Protein AF-W4L555-F1 (afdb_monomer_lite)

Sequence (94 aa):
MKKDMRHIRRQQGFTLLDIMLVLIIFVLLATLSLPSYGDLLSRNRLNAATVQVMSDLMLARKRALSQQHSVRVIFDSPQSYRIWNGSLRRFLRI

InterPro domains:
  IPR045584 Pilin-like [SSF54523] (14-81)

Structure (mmCIF, N/CA/C/O backbone):
data_AF-W4L555-F1
#
_entry.id   AF-W4L555-F1
#
loop_
_atom_site.group_PDB
_atom_site.id
_atom_site.type_symbol
_atom_site.label_atom_id
_atom_site.label_alt_id
_atom_site.label_comp_id
_atom_site.label_asym_id
_atom_site.label_entity_id
_atom_site.label_seq_id
_atom_site.pdbx_PDB_ins_code
_atom_site.Cartn_x
_atom_site.Cartn_y
_atom_site.Cartn_z
_atom_site.occupancy
_atom_site.B_iso_or_equiv
_atom_site.auth_seq_id
_atom_site.auth_comp_id
_atom_site.auth_asym_id
_atom_site.auth_atom_id
_atom_site.pdbx_PDB_model_num
ATOM 1 N N . MET A 1 1 ? -6.994 16.718 66.960 1.00 50.69 1 MET A N 1
ATOM 2 C CA . MET A 1 1 ? -6.967 15.389 66.312 1.00 50.69 1 MET A CA 1
ATOM 3 C C . MET A 1 1 ? -7.711 15.480 64.975 1.00 50.69 1 MET A C 1
ATOM 5 O O . MET A 1 1 ? -8.930 15.386 64.960 1.00 50.69 1 MET A O 1
ATOM 9 N N . LYS A 1 2 ? -7.020 15.795 63.866 1.00 55.28 2 LYS A N 1
ATOM 10 C CA . LYS A 1 2 ? -7.638 15.891 62.528 1.00 55.28 2 LYS A CA 1
ATOM 11 C C . LYS A 1 2 ? -7.734 14.482 61.942 1.00 55.28 2 LYS A C 1
ATOM 13 O O . LYS A 1 2 ? -6.718 13.819 61.777 1.00 55.28 2 LYS A O 1
ATOM 18 N N . LYS A 1 3 ? -8.955 14.007 61.706 1.00 65.94 3 LYS A N 1
ATOM 19 C CA . LYS A 1 3 ? -9.226 12.692 61.122 1.00 65.94 3 LYS A CA 1
ATOM 20 C C . LYS A 1 3 ? -8.993 12.782 59.615 1.00 65.94 3 LYS A C 1
ATOM 22 O O . LYS A 1 3 ? -9.817 13.350 58.906 1.00 65.94 3 LYS A O 1
ATOM 27 N N . ASP A 1 4 ? -7.867 12.251 59.150 1.00 69.19 4 ASP A N 1
ATOM 28 C CA . ASP A 1 4 ? -7.562 12.142 57.723 1.00 69.19 4 ASP A CA 1
ATOM 29 C C . ASP A 1 4 ? -8.529 11.155 57.054 1.00 69.19 4 ASP A C 1
ATOM 31 O O . ASP A 1 4 ? -8.421 9.932 57.189 1.00 69.19 4 ASP A O 1
ATOM 35 N N . MET A 1 5 ? -9.515 11.696 56.339 1.00 71.75 5 MET A N 1
ATOM 36 C CA . MET A 1 5 ? -10.420 10.933 55.484 1.00 71.75 5 MET A CA 1
ATOM 37 C C . MET A 1 5 ? -9.733 10.675 54.145 1.00 71.75 5 MET A C 1
ATOM 39 O O . MET A 1 5 ? -9.868 11.430 53.185 1.00 71.75 5 MET A O 1
ATOM 43 N N . ARG A 1 6 ? -8.991 9.568 54.074 1.00 72.25 6 ARG A N 1
ATOM 44 C CA . ARG A 1 6 ? -8.500 9.031 52.802 1.00 72.25 6 ARG A CA 1
ATOM 45 C C . ARG A 1 6 ? -9.696 8.583 51.961 1.00 72.25 6 ARG A C 1
ATOM 47 O O . ARG A 1 6 ? -10.279 7.529 52.204 1.00 72.25 6 ARG A O 1
ATOM 54 N N . HIS A 1 7 ? -10.061 9.392 50.971 1.00 69.06 7 HIS A N 1
ATOM 55 C CA . HIS A 1 7 ? -11.010 9.005 49.934 1.00 69.06 7 HIS A CA 1
ATOM 56 C C . HIS A 1 7 ? -10.398 7.876 49.099 1.00 69.06 7 HIS A C 1
ATOM 58 O O . HIS A 1 7 ? -9.529 8.104 48.257 1.00 69.06 7 HIS A O 1
ATOM 64 N N . ILE A 1 8 ? -10.849 6.646 49.343 1.00 69.56 8 ILE A N 1
ATOM 65 C CA . ILE A 1 8 ? -10.544 5.499 48.490 1.00 69.56 8 ILE A CA 1
ATOM 66 C C . ILE A 1 8 ? -11.189 5.783 47.131 1.00 69.56 8 ILE A C 1
ATOM 68 O O . ILE A 1 8 ? -12.412 5.724 46.986 1.00 69.56 8 ILE A O 1
ATOM 72 N N . ARG A 1 9 ? -10.376 6.140 46.132 1.00 71.69 9 ARG A N 1
ATOM 73 C CA . ARG A 1 9 ? -10.840 6.224 44.746 1.00 71.69 9 ARG A CA 1
ATOM 74 C C . ARG A 1 9 ? -11.246 4.815 44.326 1.00 71.69 9 ARG A C 1
ATOM 76 O O . ARG A 1 9 ? -10.399 3.927 44.259 1.00 71.69 9 ARG A O 1
ATOM 83 N N . ARG A 1 10 ? -12.539 4.598 44.078 1.00 69.31 10 ARG A N 1
ATOM 84 C CA . ARG A 1 10 ? -13.025 3.346 43.490 1.00 69.31 10 ARG A CA 1
ATOM 85 C C . ARG A 1 10 ? -12.402 3.220 42.104 1.00 69.31 10 ARG A C 1
ATOM 87 O O . ARG A 1 10 ? -12.717 4.009 41.218 1.00 69.31 10 ARG A O 1
ATOM 94 N N . GLN A 1 11 ? -11.497 2.263 41.942 1.00 68.00 11 GLN A N 1
ATOM 95 C CA . GLN A 1 11 ? -11.019 1.858 40.628 1.00 68.00 11 GLN A CA 1
ATOM 96 C C . GLN A 1 11 ? -12.223 1.298 39.866 1.00 68.00 11 GLN A C 1
ATOM 98 O O . GLN A 1 11 ? -12.804 0.290 40.265 1.00 68.00 11 GLN A O 1
ATOM 103 N N . GLN A 1 12 ? -12.662 2.012 38.832 1.00 70.94 12 GLN A N 1
ATOM 104 C CA . GLN A 1 12 ? -13.709 1.544 37.932 1.00 70.94 12 GLN A CA 1
ATOM 105 C C . GLN A 1 12 ? -13.070 0.492 37.022 1.00 70.94 12 GLN A C 1
ATOM 107 O O . GLN A 1 12 ? -12.224 0.814 36.193 1.00 70.94 12 GLN A O 1
ATOM 112 N N . GLY A 1 13 ? -13.384 -0.777 37.283 1.00 70.62 13 GLY A N 1
ATOM 113 C CA . GLY A 1 13 ? -12.873 -1.912 36.523 1.00 70.62 13 GLY A CA 1
ATOM 114 C C . GLY A 1 13 ? -13.527 -2.030 35.149 1.00 70.62 13 GLY A C 1
ATOM 115 O O . GLY A 1 13 ? -14.675 -1.631 34.955 1.00 70.62 13 GLY A O 1
ATOM 116 N N . PHE A 1 14 ? -12.771 -2.608 34.218 1.00 74.94 14 PHE A N 1
ATOM 117 C CA . PHE A 1 14 ? -13.200 -2.944 32.864 1.00 74.94 14 PHE A CA 1
ATOM 118 C C . PHE A 1 14 ? -14.409 -3.889 32.916 1.00 74.94 14 PHE A C 1
ATOM 120 O O . PHE A 1 14 ? -14.397 -4.880 33.650 1.00 74.94 14 PHE A O 1
ATOM 127 N N . THR A 1 15 ? -15.469 -3.580 32.171 1.00 88.62 15 THR A N 1
ATOM 128 C CA . THR A 1 15 ? -16.681 -4.412 32.154 1.00 88.62 15 THR A CA 1
ATOM 129 C C . THR A 1 15 ? -16.606 -5.453 31.039 1.00 88.62 15 THR A C 1
ATOM 131 O O . THR A 1 15 ? -15.894 -5.276 30.052 1.00 88.62 15 THR A O 1
ATOM 134 N N . LEU A 1 16 ? -17.377 -6.537 31.159 1.00 91.25 16 LEU A N 1
ATOM 135 C CA . LEU A 1 16 ? -17.510 -7.532 30.086 1.00 91.25 16 LEU A CA 1
ATOM 136 C C . LEU A 1 16 ? -18.053 -6.891 28.799 1.00 91.25 16 LEU A C 1
ATOM 138 O O . LEU A 1 16 ? -17.619 -7.229 27.700 1.00 91.25 16 LEU A O 1
ATOM 142 N N . LEU A 1 17 ? -18.944 -5.908 28.951 1.00 93.06 17 LEU A N 1
ATOM 143 C CA . LEU A 1 17 ? -19.502 -5.131 27.849 1.00 93.06 17 LEU A CA 1
ATOM 144 C C . LEU A 1 17 ? -18.410 -4.361 27.096 1.00 93.06 17 LEU A C 1
ATOM 146 O O . LEU A 1 17 ? -18.433 -4.319 25.871 1.00 93.06 17 LEU A O 1
ATOM 150 N N . ASP A 1 18 ? -17.425 -3.829 27.814 1.00 92.94 18 ASP A N 1
ATOM 151 C CA . ASP A 1 18 ? -16.313 -3.080 27.230 1.00 92.94 18 ASP A CA 1
ATOM 152 C C . ASP A 1 18 ? -15.432 -3.991 26.348 1.00 92.94 18 ASP A C 1
ATOM 154 O O . ASP A 1 18 ? -15.084 -3.633 25.225 1.00 92.94 18 ASP A O 1
ATOM 158 N N . ILE A 1 19 ? -15.185 -5.240 26.773 1.00 94.88 19 ILE A N 1
ATOM 159 C CA . ILE A 1 19 ? -14.492 -6.243 25.937 1.00 94.88 19 ILE A CA 1
ATOM 160 C C . ILE A 1 19 ? -15.323 -6.593 24.696 1.00 94.88 19 ILE A C 1
ATOM 162 O O . ILE A 1 19 ? -14.779 -6.674 23.595 1.00 94.88 19 ILE A O 1
ATOM 166 N N . MET A 1 20 ? -16.638 -6.788 24.846 1.00 96.06 20 MET A N 1
ATOM 167 C CA . MET A 1 20 ? -17.515 -7.092 23.710 1.00 96.06 20 MET A CA 1
ATOM 168 C C . MET A 1 20 ? -17.533 -5.954 22.688 1.00 96.06 20 MET A C 1
ATOM 170 O O . MET A 1 20 ? -17.438 -6.207 21.489 1.00 96.06 20 MET A O 1
ATOM 174 N N . LEU A 1 21 ? -17.607 -4.705 23.151 1.00 95.25 21 LEU A N 1
ATOM 175 C CA . LEU A 1 21 ? -17.597 -3.527 22.290 1.00 95.25 21 LEU A CA 1
ATOM 176 C C . LEU A 1 21 ? -16.271 -3.403 21.531 1.00 95.25 21 LEU A C 1
ATOM 178 O O . LEU A 1 21 ? -16.278 -3.209 20.315 1.00 95.25 21 LEU A O 1
ATOM 182 N N . VAL A 1 22 ? -15.141 -3.578 22.224 1.00 96.12 22 VAL A N 1
ATOM 183 C CA . VAL A 1 22 ? -13.806 -3.561 21.607 1.00 96.12 22 VAL A CA 1
ATOM 184 C C . VAL A 1 22 ? -13.685 -4.640 20.533 1.00 96.12 22 VAL A C 1
ATOM 186 O O . VAL A 1 22 ? -13.201 -4.347 19.443 1.00 96.12 22 VAL A O 1
ATOM 189 N N . LEU A 1 23 ? -14.163 -5.861 20.792 1.00 96.44 23 LEU A N 1
ATOM 190 C CA . LEU A 1 23 ? -14.134 -6.949 19.810 1.00 96.44 23 LEU A CA 1
ATOM 191 C C . LEU A 1 23 ? -15.005 -6.655 18.585 1.00 96.44 23 LEU A C 1
ATOM 193 O O . LEU A 1 23 ? -14.576 -6.904 17.461 1.00 96.44 23 LEU A O 1
ATOM 197 N N . ILE A 1 24 ? -16.200 -6.095 18.781 1.00 97.25 24 ILE A N 1
ATOM 198 C CA . ILE A 1 24 ? -17.088 -5.711 17.676 1.00 97.25 24 ILE A CA 1
ATOM 199 C C . ILE A 1 24 ? -16.408 -4.663 16.790 1.00 97.25 24 ILE A C 1
ATOM 201 O O . ILE A 1 24 ? -16.340 -4.833 15.572 1.00 97.25 24 ILE A O 1
ATOM 205 N N . ILE A 1 25 ? -15.856 -3.607 17.393 1.00 96.56 25 ILE A N 1
ATOM 206 C CA . ILE A 1 25 ? -15.143 -2.555 16.658 1.00 96.56 25 ILE A CA 1
ATOM 207 C C . ILE A 1 25 ? -13.907 -3.139 15.965 1.00 96.56 25 ILE A C 1
ATOM 209 O O . ILE A 1 25 ? -13.660 -2.837 14.801 1.00 96.56 25 ILE A O 1
ATO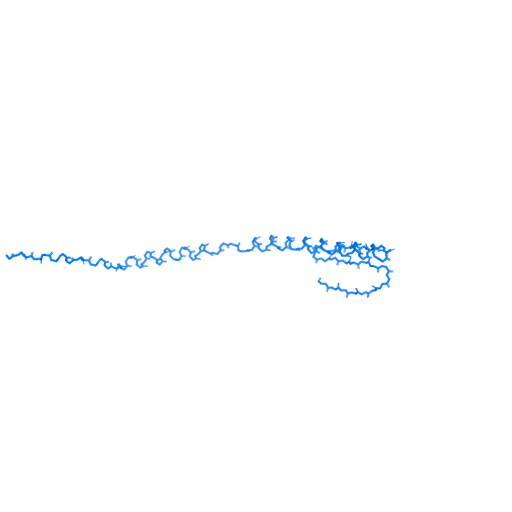M 213 N N . PHE A 1 26 ? -13.160 -4.014 16.639 1.00 95.88 26 PHE A N 1
ATOM 214 C CA . PHE A 1 26 ? -11.985 -4.667 16.072 1.00 95.88 26 PHE A CA 1
ATOM 215 C C . PHE A 1 26 ? -12.326 -5.482 14.821 1.00 95.88 26 PHE A C 1
ATOM 217 O O . PHE A 1 26 ? -11.653 -5.338 13.804 1.00 95.88 26 PHE A O 1
ATOM 224 N N . VAL A 1 27 ? -13.388 -6.292 14.858 1.00 96.06 27 VAL A N 1
ATOM 225 C CA . VAL A 1 27 ? -13.831 -7.090 13.702 1.00 96.06 27 VAL A CA 1
ATOM 226 C C . VAL A 1 27 ? -14.294 -6.193 12.552 1.00 96.06 27 VAL A C 1
ATOM 228 O O . VAL A 1 27 ? -13.948 -6.452 11.397 1.00 96.06 27 VAL A O 1
ATOM 231 N N . LEU A 1 28 ? -15.023 -5.113 12.848 1.00 94.94 28 LEU A N 1
ATOM 232 C CA . LEU A 1 28 ? -15.426 -4.128 11.840 1.00 94.94 28 LEU A CA 1
ATOM 233 C C . LEU A 1 28 ? -14.206 -3.498 11.158 1.00 94.94 28 LEU A C 1
ATOM 235 O O . LEU A 1 28 ? -14.127 -3.478 9.931 1.00 94.94 28 LEU A O 1
ATOM 239 N N . LEU A 1 29 ? -13.230 -3.041 11.944 1.00 93.56 29 LEU A N 1
ATOM 240 C CA . LEU A 1 29 ? -11.999 -2.450 11.422 1.00 93.56 29 LEU A CA 1
ATOM 241 C C . LEU A 1 29 ? -11.178 -3.468 10.626 1.00 93.56 29 LEU A C 1
ATOM 243 O O . LEU A 1 29 ? -10.761 -3.162 9.515 1.00 93.56 29 LEU A O 1
ATOM 247 N N . ALA A 1 30 ? -11.005 -4.689 11.136 1.00 91.56 30 ALA A N 1
ATOM 248 C CA . ALA A 1 30 ? -10.267 -5.751 10.455 1.00 91.56 30 ALA A CA 1
ATOM 249 C C . ALA A 1 30 ? -10.874 -6.095 9.085 1.00 91.56 30 ALA A C 1
ATOM 251 O O . ALA A 1 30 ? -10.141 -6.305 8.121 1.00 91.56 30 ALA A O 1
ATOM 252 N N . THR A 1 31 ? -12.206 -6.091 8.983 1.00 89.62 31 THR A N 1
ATOM 253 C CA . THR A 1 31 ? -12.923 -6.356 7.726 1.00 89.62 31 THR A CA 1
ATOM 254 C C . THR A 1 31 ? -12.721 -5.232 6.704 1.00 89.62 31 THR A C 1
ATOM 256 O O . THR A 1 31 ? -12.613 -5.489 5.507 1.00 89.62 31 THR A O 1
ATOM 259 N N . LEU A 1 32 ? -12.638 -3.981 7.165 1.00 86.62 32 LEU A N 1
ATOM 260 C CA . LEU A 1 32 ? -12.454 -2.804 6.310 1.00 86.62 32 LEU A CA 1
ATOM 261 C C . LEU A 1 32 ? -10.979 -2.511 5.986 1.00 86.62 32 LEU A C 1
ATOM 263 O O . LEU A 1 32 ? -10.696 -1.844 4.994 1.00 86.62 32 LEU A O 1
ATOM 267 N N . SER A 1 33 ? -10.036 -3.029 6.780 1.00 82.88 33 SER A N 1
ATOM 268 C CA . SER A 1 33 ? -8.584 -2.821 6.654 1.00 82.88 33 SER A CA 1
ATOM 269 C C . SER A 1 33 ? -7.914 -3.569 5.493 1.00 82.88 33 SER A C 1
ATOM 271 O O . SER A 1 33 ? -6.687 -3.588 5.406 1.00 82.88 33 SER A O 1
ATOM 273 N N . LEU A 1 34 ? -8.689 -4.102 4.547 1.00 76.75 34 LEU A N 1
ATOM 274 C CA . LEU A 1 34 ? -8.202 -4.650 3.279 1.00 76.75 34 LEU A CA 1
ATOM 275 C C . LEU A 1 34 ? -8.176 -3.644 2.098 1.00 76.75 34 LEU A C 1
ATOM 277 O O . LEU A 1 34 ? -8.255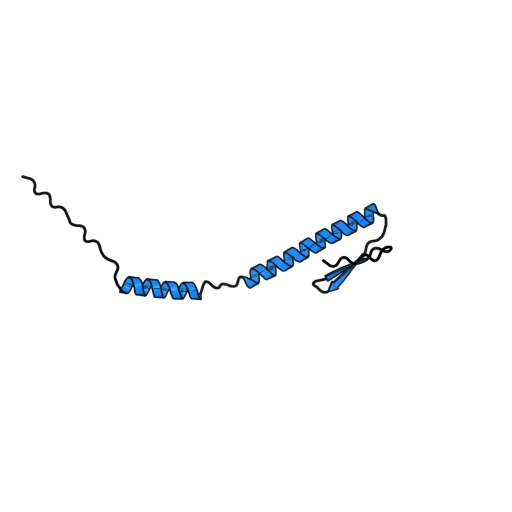 -4.109 0.955 1.00 76.75 34 LEU A O 1
ATOM 281 N N . PRO A 1 35 ? -8.119 -2.297 2.254 1.00 68.25 35 PRO A N 1
ATOM 282 C CA . PRO A 1 35 ? -8.280 -1.440 1.095 1.00 68.25 35 PRO A CA 1
ATOM 283 C C . PRO A 1 35 ? -7.145 -1.703 0.098 1.00 68.25 35 PRO A C 1
ATOM 285 O O . PRO A 1 35 ? -5.972 -1.848 0.443 1.00 68.25 35 PRO A O 1
ATOM 288 N N . SER A 1 36 ? -7.573 -1.836 -1.153 1.00 62.41 36 SER A N 1
ATOM 289 C CA . SER A 1 36 ? -6.854 -2.399 -2.291 1.00 62.41 36 SER A CA 1
ATOM 290 C C . SER A 1 36 ? -5.453 -1.809 -2.502 1.00 62.41 36 SER A C 1
ATOM 292 O O . SER A 1 36 ? -5.284 -0.737 -3.081 1.00 62.41 36 SER A O 1
ATOM 294 N N . TYR A 1 37 ? -4.419 -2.572 -2.141 1.00 60.69 37 TYR A N 1
ATOM 295 C CA . TYR A 1 37 ? -3.036 -2.323 -2.573 1.00 60.69 37 TYR A CA 1
ATOM 296 C C . TYR A 1 37 ? -2.832 -2.515 -4.095 1.00 60.69 37 TYR A C 1
ATOM 298 O O . TYR A 1 37 ? -1.772 -2.178 -4.629 1.00 60.69 37 TYR A O 1
ATOM 306 N N . GLY A 1 38 ? -3.828 -3.049 -4.816 1.00 64.06 38 GLY A N 1
ATOM 307 C CA . GLY A 1 38 ? -3.726 -3.393 -6.239 1.00 64.06 38 GLY A CA 1
ATOM 308 C C . GLY A 1 38 ? -3.607 -2.185 -7.173 1.00 64.06 38 GLY A C 1
ATOM 309 O O . GLY A 1 38 ? -2.836 -2.218 -8.140 1.00 64.06 38 GLY A O 1
ATOM 310 N N . ASP A 1 39 ? -4.299 -1.090 -6.857 1.00 63.41 39 ASP A N 1
ATOM 311 C CA . ASP A 1 39 ? -4.306 0.112 -7.701 1.00 63.41 39 ASP A CA 1
ATOM 312 C C . ASP A 1 39 ? -2.989 0.886 -7.613 1.00 63.41 39 ASP A C 1
ATOM 314 O O . ASP A 1 39 ? -2.495 1.415 -8.612 1.00 63.41 39 ASP A O 1
ATOM 318 N N . LEU A 1 40 ? -2.376 0.907 -6.429 1.00 61.84 40 LEU A N 1
ATOM 319 C CA . LEU A 1 40 ? -1.097 1.572 -6.195 1.00 61.84 40 LEU A CA 1
ATOM 320 C C . LEU A 1 40 ? 0.031 0.815 -6.905 1.00 61.84 40 LEU A C 1
ATOM 322 O O . LEU A 1 40 ? 0.885 1.427 -7.548 1.00 61.84 40 LEU A O 1
ATOM 326 N N . LEU A 1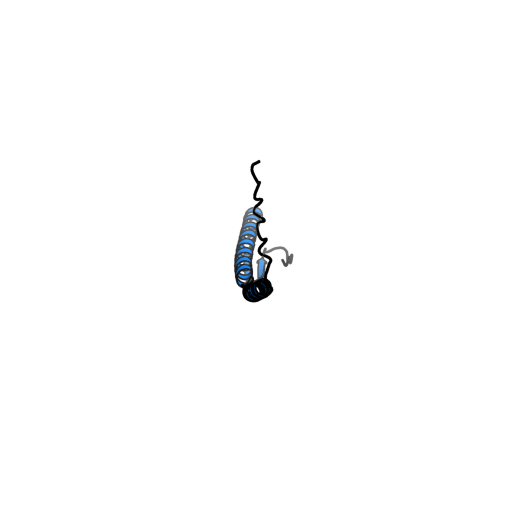 41 ? -0.005 -0.521 -6.869 1.00 67.12 41 LEU A N 1
ATOM 327 C CA . LEU A 1 41 ? 0.982 -1.357 -7.547 1.00 67.12 41 LEU A CA 1
ATOM 328 C C . LEU A 1 41 ? 0.886 -1.240 -9.076 1.00 67.12 41 LEU A C 1
ATOM 330 O O . LEU A 1 41 ? 1.910 -1.168 -9.757 1.00 67.12 41 LEU A O 1
ATOM 334 N N . SER A 1 42 ? -0.331 -1.165 -9.619 1.00 64.88 42 SER A N 1
ATOM 335 C CA . SER A 1 42 ? -0.567 -1.005 -11.060 1.00 64.88 42 SER A CA 1
ATOM 336 C C . SER A 1 42 ? -0.061 0.342 -11.584 1.00 64.88 42 SER A C 1
ATOM 338 O O . SER A 1 42 ? 0.623 0.394 -12.609 1.00 64.88 42 SER A O 1
ATOM 340 N N . ARG A 1 43 ? -0.306 1.429 -10.841 1.00 68.06 43 ARG A N 1
ATOM 341 C CA . ARG A 1 43 ? 0.213 2.768 -11.169 1.00 68.06 43 ARG A CA 1
ATOM 342 C C . ARG A 1 43 ? 1.741 2.828 -11.091 1.00 68.06 43 ARG A C 1
ATOM 344 O O . ARG A 1 43 ? 2.376 3.377 -11.990 1.00 68.06 43 ARG A O 1
ATOM 351 N N . ASN A 1 44 ? 2.342 2.205 -10.075 1.00 72.38 44 ASN A N 1
ATOM 352 C CA . ASN A 1 44 ? 3.800 2.134 -9.959 1.00 72.38 44 ASN A CA 1
ATOM 353 C C . ASN A 1 44 ? 4.449 1.357 -11.110 1.00 72.38 44 ASN A C 1
ATOM 355 O O . ASN A 1 44 ? 5.502 1.764 -11.596 1.00 72.38 44 ASN A O 1
ATOM 359 N N . ARG A 1 45 ? 3.824 0.271 -11.579 1.00 73.69 45 ARG A N 1
ATOM 360 C CA . ARG A 1 45 ? 4.332 -0.519 -12.711 1.00 73.69 45 ARG A CA 1
ATOM 361 C C . ARG A 1 45 ? 4.368 0.279 -14.014 1.00 73.69 45 ARG A C 1
ATOM 363 O O . ARG A 1 45 ? 5.359 0.199 -14.735 1.00 73.69 45 ARG A O 1
ATOM 370 N N . LEU A 1 46 ? 3.337 1.077 -14.295 1.00 74.19 46 LEU A N 1
ATOM 371 C CA . LEU A 1 46 ? 3.298 1.925 -15.492 1.00 74.19 46 LEU A CA 1
ATOM 372 C C . LEU A 1 46 ? 4.383 3.014 -15.466 1.00 74.19 46 LEU A C 1
ATOM 374 O O . LEU A 1 46 ? 5.083 3.230 -16.459 1.00 74.19 46 LEU A O 1
ATOM 378 N N . ASN A 1 47 ? 4.564 3.663 -14.314 1.00 80.75 47 ASN A N 1
ATOM 379 C CA . ASN A 1 47 ? 5.610 4.669 -14.137 1.00 80.75 47 ASN A CA 1
ATOM 380 C C . ASN A 1 47 ? 7.011 4.054 -14.272 1.00 80.75 47 ASN A C 1
ATOM 382 O O . ASN A 1 47 ? 7.859 4.610 -14.967 1.00 80.75 47 ASN A O 1
ATOM 386 N N . ALA A 1 48 ? 7.239 2.880 -13.676 1.00 79.00 48 ALA A N 1
ATOM 387 C CA . ALA A 1 48 ? 8.508 2.163 -13.786 1.00 79.00 48 ALA A CA 1
ATOM 388 C C . ALA A 1 48 ? 8.831 1.778 -15.240 1.00 79.00 48 ALA A C 1
ATOM 390 O O . ALA A 1 48 ? 9.943 2.028 -15.704 1.00 79.00 48 ALA A O 1
ATOM 391 N N . ALA A 1 49 ? 7.850 1.256 -15.985 1.00 78.75 49 ALA A N 1
ATOM 392 C CA . ALA A 1 49 ? 8.016 0.923 -17.400 1.00 78.75 49 ALA A CA 1
ATOM 393 C C . ALA A 1 49 ? 8.357 2.161 -18.251 1.00 78.75 49 ALA A C 1
ATOM 395 O O . ALA A 1 49 ? 9.229 2.103 -19.115 1.00 78.75 49 ALA A O 1
ATOM 396 N N . THR A 1 50 ? 7.725 3.304 -17.969 1.00 82.81 50 THR A N 1
ATOM 397 C CA . THR A 1 50 ? 8.001 4.570 -18.670 1.00 82.81 50 THR A CA 1
ATOM 398 C C . THR A 1 50 ? 9.437 5.046 -18.434 1.00 82.81 50 THR A C 1
ATOM 400 O O . THR A 1 50 ? 10.141 5.397 -19.383 1.00 82.81 50 THR A O 1
ATOM 403 N N . VAL A 1 51 ? 9.899 5.016 -17.179 1.00 85.88 51 VAL A N 1
ATOM 404 C CA . VAL A 1 51 ? 11.277 5.391 -16.821 1.00 85.88 51 VAL A CA 1
ATOM 405 C C . VAL A 1 51 ? 12.292 4.458 -17.486 1.00 85.88 51 VAL A C 1
ATOM 407 O O . VAL A 1 51 ? 13.290 4.935 -18.025 1.00 85.88 51 VAL A O 1
ATOM 410 N N . GLN A 1 52 ? 12.014 3.152 -17.513 1.00 82.38 52 GLN A N 1
ATOM 411 C CA . GLN A 1 52 ? 12.875 2.153 -18.150 1.00 82.38 52 GLN A CA 1
ATOM 412 C C . GLN A 1 52 ? 12.995 2.365 -19.668 1.00 82.38 52 GLN A C 1
ATOM 414 O O . GLN A 1 52 ? 14.090 2.330 -20.226 1.00 82.38 52 GLN A O 1
ATOM 419 N N . VAL A 1 53 ? 11.889 2.654 -20.357 1.00 84.69 53 VAL A N 1
ATOM 420 C CA . VAL A 1 53 ? 11.937 2.960 -21.796 1.00 84.69 53 VAL A CA 1
ATOM 421 C C . VAL A 1 53 ? 12.732 4.243 -22.058 1.00 84.69 53 VAL A C 1
ATOM 423 O O . VAL A 1 53 ? 13.538 4.299 -22.989 1.00 84.69 53 VAL A O 1
ATOM 426 N N . MET A 1 54 ? 12.558 5.271 -21.225 1.00 87.50 54 MET A N 1
ATOM 427 C CA . MET A 1 54 ? 13.296 6.529 -21.355 1.00 87.50 54 MET A CA 1
ATOM 428 C C . MET A 1 54 ? 14.807 6.336 -21.162 1.00 87.50 54 MET A C 1
ATOM 430 O O . MET A 1 54 ? 15.590 6.878 -21.951 1.00 87.50 54 MET A O 1
ATOM 434 N N . SER A 1 55 ? 15.236 5.542 -20.173 1.00 85.50 55 SER A N 1
ATOM 435 C CA . SER A 1 55 ? 16.660 5.238 -19.971 1.00 85.50 55 SER A CA 1
ATOM 436 C C . SER A 1 55 ? 17.264 4.500 -21.161 1.00 85.50 55 SER A C 1
ATOM 438 O O . SER A 1 55 ? 18.376 4.818 -21.591 1.00 85.50 55 SER A O 1
ATOM 440 N N . ASP A 1 56 ? 16.512 3.574 -21.747 1.00 82.56 56 ASP A N 1
ATOM 441 C CA . ASP A 1 56 ? 16.980 2.760 -22.863 1.00 82.56 56 ASP A CA 1
ATOM 442 C C . ASP A 1 56 ? 17.066 3.546 -24.165 1.00 82.56 56 ASP A C 1
ATOM 444 O O . ASP A 1 56 ? 18.033 3.395 -24.915 1.00 82.56 56 ASP A O 1
ATOM 448 N N . LEU A 1 57 ? 16.130 4.467 -24.398 1.00 84.56 57 LEU A N 1
ATOM 449 C CA . LEU A 1 57 ? 16.221 5.418 -25.503 1.00 84.56 57 LEU A CA 1
ATOM 450 C C . LEU A 1 57 ? 17.418 6.359 -25.343 1.00 84.56 57 LEU A C 1
ATOM 452 O O . LEU A 1 57 ? 18.135 6.610 -26.315 1.00 84.56 57 LEU A O 1
ATOM 456 N N . MET A 1 58 ? 17.691 6.852 -24.130 1.00 87.00 58 MET A N 1
ATOM 457 C CA . MET A 1 58 ? 18.886 7.663 -23.876 1.00 87.00 58 MET A CA 1
ATOM 458 C C . MET A 1 58 ? 20.174 6.873 -24.116 1.00 87.00 58 MET A C 1
ATOM 460 O O . MET A 1 58 ? 21.116 7.398 -24.715 1.00 87.00 58 MET A O 1
ATOM 464 N N . LEU A 1 59 ? 20.220 5.612 -23.688 1.00 83.62 59 LEU A N 1
ATOM 465 C CA . LEU A 1 59 ? 21.355 4.725 -23.920 1.00 83.62 59 LEU A CA 1
ATOM 466 C C . LEU A 1 59 ? 21.545 4.438 -25.415 1.00 83.62 59 LEU A C 1
ATOM 468 O O . LEU A 1 59 ? 22.665 4.535 -25.921 1.00 83.62 59 LEU A O 1
ATOM 472 N N . ALA A 1 60 ? 20.463 4.136 -26.133 1.00 76.56 60 ALA A N 1
ATOM 473 C CA . ALA A 1 60 ? 20.471 3.928 -27.577 1.00 76.56 60 ALA A CA 1
ATOM 474 C C . ALA A 1 60 ? 20.952 5.181 -28.321 1.00 76.56 60 ALA A C 1
ATOM 476 O O . ALA A 1 60 ? 21.818 5.075 -29.187 1.00 76.56 60 ALA A O 1
ATOM 477 N N . ARG A 1 61 ? 20.480 6.374 -27.932 1.00 80.25 61 ARG A N 1
ATOM 478 C CA . ARG A 1 61 ? 20.933 7.658 -28.489 1.00 80.25 61 ARG A CA 1
ATOM 479 C C . ARG A 1 61 ? 22.421 7.890 -28.245 1.00 80.25 61 ARG A C 1
ATOM 481 O O . ARG A 1 61 ? 23.136 8.239 -29.179 1.00 80.25 61 ARG A O 1
ATOM 488 N N . LYS A 1 62 ? 22.908 7.676 -27.017 1.00 82.94 62 LYS A N 1
ATOM 489 C CA . LYS A 1 62 ? 24.340 7.799 -26.694 1.00 82.94 62 LYS A CA 1
ATOM 490 C C . LYS A 1 62 ? 25.188 6.839 -27.532 1.00 82.94 62 LYS A C 1
ATOM 492 O O . LYS A 1 62 ? 26.225 7.241 -28.048 1.00 82.94 62 LYS A O 1
ATOM 497 N N . ARG A 1 63 ? 24.727 5.597 -27.723 1.00 77.88 63 ARG A N 1
ATOM 498 C CA . ARG A 1 63 ? 25.398 4.607 -28.581 1.00 77.88 63 ARG A CA 1
ATOM 499 C C . ARG A 1 63 ? 25.381 5.010 -30.055 1.00 77.88 63 ARG A C 1
ATOM 501 O O . ARG A 1 63 ? 26.419 4.912 -30.695 1.00 77.88 63 ARG A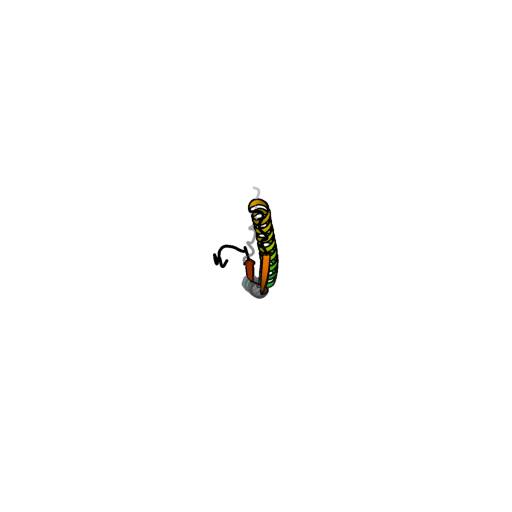 O 1
ATOM 508 N N . ALA A 1 64 ? 24.258 5.508 -30.569 1.00 73.50 64 ALA A N 1
ATOM 509 C CA . ALA A 1 64 ? 24.139 5.949 -31.958 1.00 73.50 64 ALA A CA 1
ATOM 510 C C . ALA A 1 64 ? 25.063 7.135 -32.273 1.00 73.50 64 ALA A C 1
ATOM 512 O O . ALA A 1 64 ? 25.739 7.132 -33.297 1.00 73.50 64 ALA A O 1
ATOM 513 N N . LEU A 1 65 ? 25.141 8.112 -31.361 1.00 79.44 65 LEU A N 1
ATOM 514 C CA . LEU A 1 65 ? 26.052 9.254 -31.483 1.00 79.44 65 LEU A CA 1
ATOM 515 C C . LEU A 1 65 ? 27.522 8.830 -31.368 1.00 79.44 65 LEU A C 1
ATOM 517 O O . LEU A 1 65 ? 28.348 9.289 -32.144 1.00 79.44 65 LEU A O 1
ATOM 521 N N . SER A 1 66 ? 27.849 7.934 -30.432 1.00 75.81 66 SER A N 1
ATOM 522 C CA . SER A 1 66 ? 29.228 7.476 -30.221 1.00 75.81 66 SER A CA 1
ATOM 523 C C . SER A 1 66 ? 29.740 6.533 -31.314 1.00 75.81 66 SER A C 1
ATOM 525 O O . SER A 1 66 ? 30.942 6.499 -31.547 1.00 75.81 66 SER A O 1
ATOM 527 N N . GLN A 1 67 ? 28.868 5.734 -31.934 1.00 70.75 67 GLN A N 1
ATOM 528 C CA . GLN A 1 67 ? 29.239 4.740 -32.953 1.00 70.75 67 GLN A CA 1
ATOM 529 C C . GLN A 1 67 ? 28.933 5.219 -34.379 1.00 70.75 67 GLN A C 1
ATOM 531 O O . GLN A 1 67 ? 29.175 4.477 -35.323 1.00 70.75 67 GLN A O 1
ATOM 536 N N . GLN A 1 68 ? 28.375 6.428 -34.539 1.00 65.00 68 GLN A N 1
ATOM 537 C CA . GLN A 1 68 ? 27.940 7.012 -35.815 1.00 65.00 68 GLN A CA 1
ATOM 538 C C . GLN A 1 68 ? 27.043 6.071 -36.647 1.00 65.00 68 GLN A C 1
ATOM 540 O O . GLN A 1 68 ? 27.033 6.104 -37.875 1.00 65.00 68 GLN A O 1
ATOM 545 N N . HIS A 1 69 ? 26.291 5.205 -35.963 1.00 62.50 69 HIS A N 1
ATOM 546 C CA . HIS A 1 69 ? 25.457 4.154 -36.541 1.00 62.50 69 HIS A CA 1
ATOM 547 C C . HIS A 1 69 ? 24.011 4.327 -36.067 1.00 62.50 69 HIS A C 1
ATOM 549 O O . HIS A 1 69 ? 23.747 4.585 -34.893 1.00 62.50 69 HIS A O 1
ATOM 555 N N . SER A 1 70 ? 23.051 4.172 -36.981 1.00 59.06 70 SER A N 1
ATOM 556 C CA . SER A 1 70 ? 21.625 4.299 -36.660 1.00 59.06 70 SER A CA 1
ATOM 557 C C . SER A 1 70 ? 21.156 3.135 -35.778 1.00 59.06 70 SER A C 1
ATOM 559 O O . SER A 1 70 ? 21.165 1.983 -36.209 1.00 59.06 70 SER A O 1
ATOM 561 N N . VAL A 1 71 ? 20.719 3.438 -34.552 1.00 62.12 71 VAL A N 1
ATOM 562 C CA . VAL A 1 71 ? 20.111 2.477 -33.616 1.00 62.12 71 VAL A CA 1
ATOM 563 C C . VAL A 1 71 ? 18.595 2.658 -33.644 1.00 62.12 71 VAL A C 1
ATOM 565 O O . VAL A 1 71 ? 18.101 3.766 -33.444 1.00 62.12 71 VAL A O 1
ATOM 568 N N . ARG A 1 72 ? 17.846 1.579 -33.889 1.00 67.31 72 ARG A N 1
ATOM 569 C CA . ARG A 1 72 ? 16.376 1.595 -33.948 1.00 67.31 72 ARG A CA 1
ATOM 570 C C . ARG A 1 72 ? 15.800 0.833 -32.761 1.00 67.31 72 ARG A C 1
ATOM 572 O O . ARG A 1 72 ? 16.214 -0.290 -32.507 1.00 67.31 72 ARG A O 1
ATOM 579 N N . VAL A 1 73 ? 14.829 1.410 -32.060 1.00 62.88 73 VAL A N 1
ATOM 580 C CA . VAL A 1 73 ? 14.065 0.715 -31.011 1.00 62.88 73 VAL A CA 1
ATOM 581 C C . VAL A 1 73 ? 12.690 0.363 -31.577 1.00 62.88 73 VAL A C 1
ATOM 583 O O . VAL A 1 73 ? 12.016 1.229 -32.126 1.00 62.88 73 VAL A O 1
ATOM 586 N N . ILE A 1 74 ? 12.312 -0.911 -31.510 1.00 71.00 74 ILE A N 1
ATOM 587 C CA . ILE A 1 74 ? 11.063 -1.466 -32.044 1.00 71.00 74 ILE A CA 1
ATOM 588 C C . ILE A 1 74 ? 10.249 -1.990 -30.863 1.00 71.00 74 ILE A C 1
ATOM 590 O O . ILE A 1 74 ? 10.708 -2.871 -30.143 1.00 71.00 74 ILE A O 1
ATOM 594 N N . PHE A 1 75 ? 9.054 -1.449 -30.654 1.00 64.00 75 PHE A N 1
ATOM 595 C CA . PHE A 1 75 ? 8.135 -1.875 -29.599 1.00 64.00 75 PHE A CA 1
ATOM 596 C C . PHE A 1 75 ? 7.107 -2.837 -30.213 1.00 64.00 75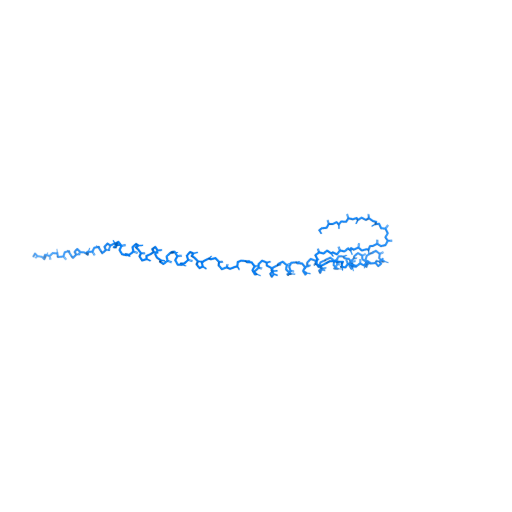 PHE A C 1
ATOM 598 O O . PHE A 1 75 ? 6.163 -2.385 -30.853 1.00 64.00 75 PHE A O 1
ATOM 605 N N . ASP A 1 76 ? 7.308 -4.153 -30.082 1.00 63.41 76 ASP A N 1
ATOM 606 C CA . ASP A 1 76 ? 6.392 -5.162 -30.658 1.00 63.41 76 ASP A CA 1
ATOM 607 C C . ASP A 1 76 ? 5.252 -5.562 -29.709 1.00 63.41 76 ASP A C 1
ATOM 609 O O . ASP A 1 76 ? 4.268 -6.158 -30.138 1.00 63.41 76 ASP A O 1
ATOM 613 N N . SER A 1 77 ? 5.382 -5.276 -28.411 1.00 50.44 77 SER A N 1
ATOM 614 C CA . SER A 1 77 ? 4.397 -5.625 -27.382 1.00 50.44 77 SER A CA 1
ATOM 615 C C . SER A 1 77 ? 4.364 -4.550 -26.289 1.00 50.44 77 SER A C 1
ATOM 617 O O . SER A 1 77 ? 5.402 -3.938 -26.028 1.00 50.44 77 SER A O 1
ATOM 619 N N . PRO A 1 78 ? 3.231 -4.346 -25.582 1.00 57.88 78 PRO A N 1
ATOM 620 C CA . PRO A 1 78 ? 3.128 -3.392 -24.470 1.00 57.88 78 PRO A CA 1
ATOM 621 C C . PRO A 1 78 ? 4.167 -3.589 -23.354 1.00 57.88 78 PRO A C 1
ATOM 623 O O . PRO A 1 78 ? 4.376 -2.690 -22.546 1.00 57.88 78 PRO A O 1
ATOM 626 N N . GLN A 1 79 ? 4.801 -4.764 -23.289 1.00 49.38 79 GLN A N 1
ATOM 627 C CA . GLN A 1 79 ? 5.772 -5.136 -22.257 1.00 49.38 79 GLN A CA 1
ATOM 628 C C . GLN A 1 79 ? 7.166 -5.465 -22.811 1.00 49.38 79 GLN A C 1
ATOM 630 O O . GLN A 1 79 ? 8.032 -5.885 -22.051 1.00 49.38 79 GLN A O 1
ATOM 635 N N . SER A 1 80 ? 7.407 -5.331 -24.121 1.00 52.03 80 SER A N 1
ATOM 636 C CA . SER A 1 80 ? 8.689 -5.736 -24.707 1.00 52.03 80 SER A CA 1
ATOM 637 C C . SER A 1 80 ? 9.087 -4.871 -25.897 1.00 52.03 80 SER A C 1
ATOM 639 O O . SER A 1 80 ? 8.296 -4.643 -26.814 1.00 52.03 80 SER A O 1
ATOM 641 N N . TYR A 1 81 ? 10.344 -4.428 -25.898 1.00 55.78 81 TYR A N 1
ATOM 642 C CA . TYR A 1 81 ? 10.961 -3.720 -27.014 1.00 55.78 81 TYR A CA 1
ATOM 643 C C . TYR A 1 81 ? 12.279 -4.371 -27.422 1.00 55.78 81 TYR A C 1
ATOM 645 O O . TYR A 1 81 ? 13.010 -4.938 -26.612 1.00 55.78 81 TYR A O 1
ATOM 653 N N . ARG A 1 82 ? 12.583 -4.295 -28.715 1.00 59.34 82 ARG A N 1
ATOM 654 C CA . ARG A 1 82 ? 13.793 -4.822 -29.341 1.00 59.34 82 ARG A CA 1
ATOM 655 C C . ARG A 1 82 ? 14.627 -3.663 -29.869 1.00 59.34 82 ARG A C 1
ATOM 657 O O . ARG A 1 82 ? 14.128 -2.818 -30.606 1.00 59.34 82 ARG A O 1
ATOM 664 N N . ILE A 1 83 ? 15.909 -3.629 -29.520 1.00 57.78 83 ILE A N 1
ATOM 665 C CA . ILE A 1 83 ? 16.853 -2.634 -30.039 1.00 57.78 83 ILE A CA 1
ATOM 666 C C . ILE A 1 83 ? 17.633 -3.266 -31.196 1.00 57.78 83 ILE A C 1
ATOM 668 O O . ILE A 1 83 ? 18.378 -4.225 -31.007 1.00 57.78 83 ILE A O 1
ATOM 672 N N . TRP A 1 84 ? 17.456 -2.732 -32.401 1.00 58.09 84 TRP A N 1
ATOM 673 C CA . TRP A 1 84 ? 18.172 -3.127 -33.606 1.00 58.09 84 TRP A CA 1
ATOM 674 C C . TRP A 1 84 ? 19.375 -2.202 -33.830 1.00 58.09 84 TRP A C 1
ATOM 676 O O . TRP A 1 84 ? 19.223 -1.000 -34.058 1.00 58.09 84 TRP A O 1
ATOM 686 N N . ASN A 1 85 ? 20.577 -2.777 -33.760 1.00 52.91 85 ASN A N 1
ATOM 687 C CA . ASN A 1 85 ? 21.831 -2.166 -34.199 1.00 52.91 85 ASN A CA 1
ATOM 688 C C . ASN A 1 85 ? 22.374 -3.016 -35.358 1.00 52.91 85 ASN A C 1
ATOM 690 O O . ASN A 1 85 ? 22.564 -4.222 -35.197 1.00 52.91 85 ASN A O 1
ATOM 694 N N . GLY A 1 86 ? 22.582 -2.402 -36.521 1.00 60.78 86 GLY A N 1
ATOM 695 C CA . GLY A 1 86 ? 22.812 -3.059 -37.810 1.00 60.78 86 GLY A CA 1
ATOM 696 C C . GLY A 1 86 ? 24.109 -3.862 -37.994 1.00 60.78 86 GLY A C 1
ATOM 697 O O . GLY A 1 86 ? 24.508 -4.032 -39.140 1.00 60.78 86 GLY A O 1
ATOM 698 N N . SER A 1 87 ? 24.781 -4.371 -3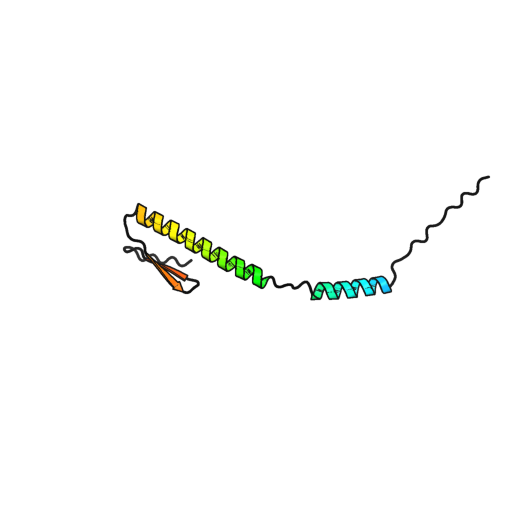6.951 1.00 57.59 87 SER A N 1
ATOM 699 C CA . SER A 1 87 ? 25.981 -5.208 -37.155 1.00 57.59 87 SER A CA 1
ATOM 700 C C . SER A 1 87 ? 26.197 -6.417 -36.239 1.00 57.59 87 SER A C 1
ATOM 702 O O . SER A 1 87 ? 26.944 -7.299 -36.646 1.00 57.59 87 SER A O 1
ATOM 704 N N . LEU A 1 88 ? 25.545 -6.586 -35.080 1.00 52.53 88 LEU A N 1
ATOM 705 C CA . LEU A 1 88 ? 25.755 -7.796 -34.259 1.00 52.53 88 LEU A CA 1
ATOM 706 C C . LEU A 1 88 ? 24.486 -8.234 -33.517 1.00 52.53 88 LEU A C 1
ATOM 708 O O . LEU A 1 88 ? 23.966 -7.529 -32.654 1.00 52.53 88 LEU A O 1
ATOM 712 N N . ARG A 1 89 ? 24.026 -9.454 -33.837 1.00 54.38 89 ARG A N 1
ATOM 713 C CA . ARG A 1 89 ? 22.917 -10.182 -33.196 1.00 54.38 89 ARG A CA 1
ATOM 714 C C . ARG A 1 89 ? 23.250 -10.551 -31.741 1.00 54.38 89 ARG A C 1
ATOM 716 O O . ARG A 1 89 ? 23.423 -11.726 -31.432 1.00 54.38 89 ARG A O 1
ATOM 723 N N . ARG A 1 90 ? 23.359 -9.588 -30.824 1.00 53.53 90 ARG A N 1
ATOM 724 C CA . ARG A 1 90 ? 23.415 -9.904 -29.388 1.00 53.53 90 ARG A CA 1
ATOM 725 C C . ARG A 1 90 ? 22.045 -9.680 -28.760 1.00 53.53 90 ARG A C 1
ATOM 727 O O . ARG A 1 90 ? 21.652 -8.557 -28.467 1.00 53.53 90 ARG A O 1
ATOM 734 N N . PHE A 1 91 ? 21.332 -10.790 -28.594 1.00 52.25 91 PHE A N 1
ATOM 735 C CA . PHE A 1 91 ? 20.076 -10.888 -27.864 1.00 52.25 91 PHE A CA 1
ATOM 736 C C . PHE A 1 91 ? 20.332 -10.621 -26.378 1.00 52.25 91 PHE A C 1
ATOM 738 O O . PHE A 1 91 ? 20.881 -11.472 -25.685 1.00 52.25 91 PHE A O 1
ATOM 745 N N . LEU A 1 92 ? 19.932 -9.453 -25.884 1.00 49.12 92 LEU A N 1
ATOM 746 C CA . LEU A 1 92 ? 19.699 -9.248 -24.458 1.00 49.12 92 LEU A CA 1
ATOM 747 C C . LEU A 1 92 ? 18.198 -9.054 -24.273 1.00 49.12 92 LEU A C 1
ATOM 749 O O . LEU A 1 92 ? 17.644 -8.021 -24.635 1.00 49.12 92 LEU A O 1
ATOM 753 N N . ARG A 1 93 ? 17.553 -10.112 -23.775 1.00 40.56 93 ARG A N 1
ATOM 754 C CA . ARG A 1 93 ? 16.257 -10.019 -23.108 1.00 40.56 93 ARG A CA 1
ATOM 755 C C . ARG A 1 93 ? 16.523 -9.441 -21.720 1.00 40.56 93 ARG A C 1
ATOM 757 O O . ARG A 1 93 ? 17.350 -9.996 -20.999 1.00 40.56 93 ARG A O 1
ATOM 764 N N . ILE A 1 94 ? 15.842 -8.354 -21.389 1.00 54.22 94 ILE A N 1
ATOM 765 C CA . ILE A 1 94 ? 15.587 -7.931 -20.010 1.00 54.22 94 ILE A CA 1
ATOM 766 C C . ILE A 1 94 ? 14.079 -8.039 -19.829 1.00 54.22 94 ILE A C 1
ATOM 768 O O . ILE A 1 94 ? 13.369 -7.631 -20.778 1.00 54.22 94 ILE A O 1
#

Secondary structure (DSSP, 8-state):
------------PPPHHHHHHHHHHHHHHHHH----THHHHHHHHHHHHHHHHHHHHHHHHHHHHHHTS-EEEEEEETTEEEEEETT-------

pLDDT: mean 72.81, std 14.3, range [40.56, 97.25]

Foldseek 3Di:
DDDDDDDPDPDPDDDPVNVVVVVVVVVVCVVVVPPDPPVVVVVVVVVVQVVVVVVVVVVQVVCCVVVVFDWDWADPDPRDIDIDTPDDPDDDDD

Radius of gyration: 33.4 Å; chains: 1; bounding box: 49×27×104 Å

Organism: Entotheonella factor (NCBI:txid1429438)